Protein AF-A0A453LEK1-F1 (afdb_monomer_lite)

pLDDT: mean 91.6, std 6.71, range [50.59, 98.19]

Organism: Aegilops tauschii subsp. strangulata (NCBI:txid200361)

Structure (mmCIF, N/CA/C/O backbone):
data_AF-A0A453LEK1-F1
#
_entry.id   AF-A0A453LEK1-F1
#
loop_
_atom_site.group_PDB
_atom_site.id
_atom_site.type_symbol
_atom_site.label_atom_id
_atom_site.label_alt_id
_atom_site.label_comp_id
_atom_site.label_asym_id
_atom_site.label_entity_id
_atom_site.label_seq_id
_atom_site.pdbx_PDB_ins_code
_atom_site.Cartn_x
_atom_site.Cartn_y
_atom_site.Cartn_z
_atom_site.occupancy
_atom_site.B_iso_or_equiv
_atom_site.auth_seq_id
_atom_site.auth_comp_id
_atom_site.auth_asym_id
_atom_site.auth_atom_id
_atom_site.pdbx_PDB_model_num
ATOM 1 N N . ASN A 1 1 ? -2.189 3.539 -4.235 1.00 72.88 1 ASN A N 1
ATOM 2 C CA . ASN A 1 1 ? -3.480 3.670 -4.942 1.00 72.88 1 ASN A CA 1
ATOM 3 C C . ASN A 1 1 ? -4.062 2.289 -5.188 1.00 72.88 1 ASN A C 1
ATOM 5 O O . ASN A 1 1 ? -3.575 1.620 -6.084 1.00 72.88 1 ASN A O 1
ATOM 9 N N . PRO A 1 2 ? -5.036 1.810 -4.395 1.00 83.50 2 PRO A N 1
ATOM 10 C CA . PRO A 1 2 ? -5.630 0.505 -4.668 1.00 83.50 2 PRO A CA 1
ATOM 11 C C . PRO A 1 2 ? -6.376 0.539 -6.009 1.00 83.50 2 PRO A C 1
ATOM 13 O O . PRO A 1 2 ? -7.052 1.532 -6.310 1.00 83.50 2 PRO A O 1
ATOM 16 N N . TRP A 1 3 ? -6.235 -0.523 -6.804 1.00 86.06 3 TRP A N 1
ATOM 17 C CA . TRP A 1 3 ? -6.940 -0.669 -8.078 1.00 86.06 3 TRP A CA 1
ATOM 18 C C . TRP A 1 3 ? -8.462 -0.804 -7.847 1.00 86.06 3 TRP A C 1
ATOM 20 O O . TRP A 1 3 ? -8.886 -1.105 -6.721 1.00 86.06 3 TRP A O 1
ATOM 30 N N . PRO A 1 4 ? -9.307 -0.518 -8.858 1.00 89.00 4 PRO A N 1
ATOM 31 C CA . PRO A 1 4 ? -10.759 -0.411 -8.687 1.00 89.00 4 PRO A CA 1
ATOM 32 C C . PRO A 1 4 ? -11.409 -1.632 -8.028 1.00 89.00 4 PRO A C 1
ATOM 34 O O . PRO A 1 4 ? -12.223 -1.480 -7.117 1.00 89.00 4 PRO A O 1
ATOM 37 N N . GLU A 1 5 ? -11.003 -2.830 -8.432 1.00 90.69 5 GLU A N 1
ATOM 38 C CA . GLU A 1 5 ? -11.538 -4.101 -7.953 1.00 90.69 5 GLU A CA 1
ATOM 39 C C . GLU A 1 5 ? -11.223 -4.308 -6.464 1.00 90.69 5 GLU A C 1
ATOM 41 O O . GLU A 1 5 ? -12.108 -4.681 -5.695 1.00 90.69 5 GLU A O 1
ATOM 46 N N . LEU A 1 6 ? -10.005 -3.972 -6.015 1.00 89.56 6 LEU A N 1
ATOM 47 C CA . LEU A 1 6 ? -9.644 -4.028 -4.593 1.00 89.56 6 LEU A CA 1
ATOM 48 C C . LEU A 1 6 ? -10.441 -3.016 -3.763 1.00 89.56 6 LEU A C 1
ATOM 50 O O . LEU A 1 6 ? -10.896 -3.340 -2.665 1.00 89.56 6 LEU A O 1
ATOM 54 N N . LYS A 1 7 ? -10.648 -1.797 -4.280 1.00 90.50 7 LYS A N 1
ATOM 55 C CA . LYS A 1 7 ? -11.497 -0.795 -3.611 1.00 90.50 7 LYS A CA 1
ATOM 56 C C . LYS A 1 7 ? -12.933 -1.290 -3.473 1.00 90.50 7 LYS A C 1
ATOM 58 O O . LYS A 1 7 ? -13.534 -1.131 -2.414 1.00 90.50 7 LYS A O 1
ATOM 63 N N . GLN A 1 8 ? -13.486 -1.873 -4.533 1.00 92.75 8 GLN A N 1
ATOM 64 C CA . GLN A 1 8 ? -14.847 -2.398 -4.526 1.00 92.75 8 GLN A CA 1
ATOM 65 C C . GLN A 1 8 ? -14.993 -3.556 -3.535 1.00 92.75 8 GLN A C 1
ATOM 67 O O . GLN A 1 8 ? -15.935 -3.554 -2.743 1.00 92.75 8 GLN A O 1
ATOM 72 N N . PHE A 1 9 ? -14.041 -4.493 -3.532 1.00 92.25 9 PHE A N 1
ATOM 73 C CA . PHE A 1 9 ? -14.003 -5.590 -2.570 1.00 92.25 9 PHE A CA 1
ATOM 74 C C . PHE A 1 9 ? -13.952 -5.070 -1.130 1.00 92.25 9 PHE A C 1
ATOM 76 O O . PHE A 1 9 ? -14.812 -5.416 -0.323 1.00 92.25 9 PHE A O 1
ATOM 83 N N . ALA A 1 10 ? -13.026 -4.160 -0.816 1.00 93.56 10 ALA A N 1
ATOM 84 C CA . ALA A 1 10 ? -12.914 -3.608 0.532 1.00 93.56 10 ALA A CA 1
ATOM 85 C C . ALA A 1 10 ? -14.201 -2.892 0.981 1.00 93.56 10 ALA A C 1
ATOM 87 O O . ALA A 1 10 ? -14.608 -3.024 2.132 1.00 93.56 10 ALA A O 1
ATOM 88 N N . LYS A 1 11 ? -14.874 -2.163 0.079 1.00 91.88 11 LYS A N 1
ATOM 89 C CA . LYS A 1 11 ? -16.148 -1.476 0.366 1.00 91.88 11 LYS A CA 1
ATOM 90 C C . LYS A 1 11 ? -17.319 -2.418 0.628 1.00 91.88 11 LYS A C 1
ATOM 92 O O . LYS A 1 11 ? -18.285 -1.988 1.251 1.00 91.88 11 LYS A O 1
ATOM 97 N N . SER A 1 12 ? -17.249 -3.659 0.149 1.00 92.44 12 SER A N 1
ATOM 98 C CA . SER A 1 12 ? -18.286 -4.664 0.402 1.00 92.44 12 SER A CA 1
ATOM 99 C C . SER A 1 12 ? -18.265 -5.209 1.834 1.00 92.44 12 SER A C 1
ATOM 101 O O . SER A 1 12 ? -19.243 -5.813 2.261 1.00 92.44 12 SER A O 1
ATOM 103 N N . ILE A 1 13 ? -17.182 -4.962 2.580 1.00 91.00 13 ILE A N 1
ATOM 104 C CA . ILE A 1 13 ? -16.989 -5.443 3.947 1.00 91.00 13 ILE A CA 1
ATOM 105 C C . ILE A 1 13 ? -17.184 -4.284 4.931 1.00 91.00 13 ILE A C 1
ATOM 107 O O . ILE A 1 13 ? -16.564 -3.217 4.811 1.00 91.00 13 ILE A O 1
ATOM 111 N N . ASP A 1 14 ? -18.042 -4.501 5.928 1.00 90.12 14 ASP A N 1
ATOM 112 C CA . ASP A 1 14 ? -18.248 -3.556 7.020 1.00 90.12 14 ASP A CA 1
ATOM 113 C C . ASP A 1 14 ? -17.263 -3.823 8.165 1.00 90.12 14 ASP A C 1
ATOM 115 O O . ASP A 1 14 ? -17.437 -4.734 8.966 1.00 90.12 14 ASP A O 1
ATOM 119 N N . ILE A 1 15 ? -16.226 -2.991 8.261 1.00 91.50 15 ILE A N 1
ATOM 120 C CA . ILE A 1 15 ? -15.243 -3.060 9.354 1.00 91.50 15 ILE A CA 1
ATOM 121 C C . ILE A 1 15 ? -15.793 -2.551 10.698 1.00 91.50 15 ILE A C 1
ATOM 123 O O . ILE A 1 15 ? -15.082 -2.590 11.695 1.00 91.50 15 ILE A O 1
ATOM 127 N N . CYS A 1 16 ? -17.026 -2.035 10.731 1.00 88.06 16 CYS A N 1
ATOM 128 C CA . CYS A 1 16 ? -17.723 -1.630 11.952 1.00 88.06 16 CYS A CA 1
ATOM 129 C C . CYS A 1 16 ? -18.710 -2.700 12.451 1.00 88.06 16 CYS A C 1
ATOM 131 O O . CYS A 1 16 ? -19.452 -2.429 13.406 1.00 88.06 16 CYS A O 1
ATOM 133 N N . ASP A 1 17 ? -18.744 -3.880 11.818 1.00 86.50 17 ASP A N 1
ATOM 134 C CA . ASP A 1 17 ? -19.546 -5.003 12.292 1.00 86.50 17 ASP A CA 1
ATOM 135 C C . ASP A 1 17 ? -19.136 -5.367 13.727 1.00 86.50 17 ASP A C 1
ATOM 137 O O . ASP A 1 17 ? -17.959 -5.382 14.091 1.00 86.50 17 ASP A O 1
ATOM 141 N N . LYS A 1 18 ? -20.140 -5.613 14.567 1.00 85.12 18 LYS A N 1
ATOM 142 C CA . LYS A 1 18 ? -19.960 -5.949 15.980 1.00 85.12 18 LYS A CA 1
ATOM 143 C C . LYS A 1 18 ? -19.968 -7.449 16.232 1.00 85.12 18 LYS A C 1
ATOM 145 O O . LYS A 1 18 ? -19.766 -7.836 17.382 1.00 85.12 18 LYS A O 1
ATOM 150 N N . ASP A 1 19 ? -20.217 -8.275 15.215 1.00 90.19 19 ASP A N 1
ATOM 151 C CA . ASP A 1 19 ? -19.994 -9.714 15.307 1.00 90.19 19 ASP A CA 1
ATOM 152 C C . ASP A 1 19 ? -18.486 -9.982 15.491 1.00 90.19 19 ASP A C 1
ATOM 154 O O . ASP A 1 19 ? -17.699 -9.740 14.569 1.00 90.19 19 ASP A O 1
ATOM 158 N N . PRO A 1 20 ? -18.050 -10.489 16.663 1.00 86.81 20 PRO A N 1
ATOM 159 C CA . PRO A 1 20 ? -16.631 -10.688 16.946 1.00 86.81 20 PRO A CA 1
ATOM 160 C C . PRO A 1 20 ? -15.949 -11.671 15.991 1.00 86.81 20 PRO A C 1
ATOM 162 O O . PRO A 1 20 ? -14.741 -11.571 15.786 1.00 86.81 20 PRO A O 1
ATOM 165 N N . VAL A 1 21 ? -16.693 -12.624 15.419 1.00 87.25 21 VAL A N 1
ATOM 166 C CA . VAL A 1 21 ? -16.140 -13.609 14.483 1.00 87.25 21 VAL A CA 1
ATOM 167 C C . VAL A 1 21 ? -15.832 -12.924 13.157 1.00 87.25 21 VAL A C 1
ATOM 169 O O . VAL A 1 21 ? -14.694 -12.957 12.694 1.00 87.25 21 VAL A O 1
ATOM 172 N N . VAL A 1 22 ? -16.814 -12.236 12.573 1.00 88.19 22 VAL A N 1
ATOM 173 C CA . VAL A 1 22 ? -16.639 -11.518 11.298 1.00 88.19 22 VAL A CA 1
ATOM 174 C C . VAL A 1 22 ? -15.549 -10.449 11.425 1.00 88.19 22 VAL A C 1
ATOM 176 O O . VAL A 1 22 ? -14.648 -10.355 10.585 1.00 88.19 22 VAL A O 1
ATOM 179 N N . HIS A 1 23 ? -15.577 -9.691 12.521 1.00 92.38 23 HIS A N 1
ATOM 180 C CA . HIS A 1 23 ? -14.636 -8.606 12.771 1.00 92.38 23 HIS A CA 1
ATOM 181 C C . HIS A 1 23 ? -13.184 -9.1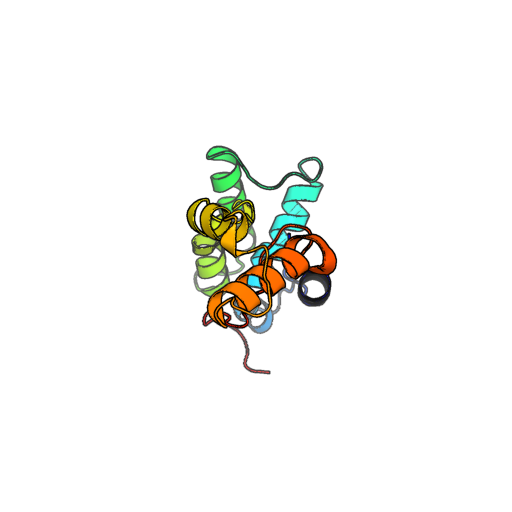00 12.901 1.00 92.38 23 HIS A C 1
ATOM 183 O O . HIS A 1 23 ? -12.284 -8.568 12.245 1.00 92.38 23 HIS A O 1
ATOM 189 N N . LYS A 1 24 ? -12.942 -10.167 13.677 1.00 92.19 24 LYS A N 1
ATOM 190 C CA . LYS A 1 24 ? -11.600 -10.737 13.905 1.00 92.19 24 LYS A CA 1
ATOM 191 C C . LYS A 1 24 ? -11.020 -11.464 12.686 1.00 92.19 24 LYS A C 1
ATOM 193 O O . LYS A 1 24 ? -9.807 -11.641 12.596 1.00 92.19 24 LYS A O 1
ATOM 198 N N . HIS A 1 25 ? -11.864 -11.868 11.742 1.00 90.00 25 HIS A N 1
ATOM 199 C CA . HIS A 1 25 ? -11.441 -12.564 10.530 1.00 90.00 25 HIS A CA 1
ATOM 200 C C . HIS A 1 25 ? -11.516 -11.705 9.256 1.00 90.00 25 HIS A C 1
ATOM 202 O O . HIS A 1 25 ? -11.396 -12.215 8.139 1.00 90.00 25 HIS A O 1
ATOM 208 N N . THR A 1 26 ? -11.671 -10.390 9.394 1.00 92.88 26 THR A N 1
ATOM 209 C CA . THR A 1 26 ? -11.535 -9.473 8.260 1.00 92.88 26 THR A CA 1
ATOM 210 C C . THR A 1 26 ? -10.052 -9.326 7.884 1.00 92.88 26 THR A C 1
ATOM 212 O O . THR A 1 26 ? -9.271 -8.946 8.760 1.00 92.88 26 THR A O 1
ATOM 215 N N . PRO A 1 27 ? -9.638 -9.563 6.619 1.00 93.88 27 PRO A N 1
ATOM 216 C CA . PRO A 1 27 ? -8.239 -9.430 6.212 1.00 93.88 27 PRO A CA 1
ATOM 217 C C . PRO A 1 27 ? -7.676 -8.036 6.511 1.00 93.88 27 PRO A C 1
ATOM 219 O O . PRO A 1 27 ? -8.327 -7.024 6.230 1.00 93.88 27 PRO A O 1
ATOM 222 N N . TYR A 1 28 ? -6.428 -7.950 6.981 1.00 94.81 28 TYR A N 1
ATOM 223 C CA . TYR A 1 28 ? -5.834 -6.661 7.358 1.00 94.81 28 TYR A CA 1
ATOM 224 C C . TYR A 1 28 ? -5.782 -5.655 6.195 1.00 94.81 28 TYR A C 1
ATOM 226 O O . TYR A 1 28 ? -5.867 -4.446 6.414 1.00 94.81 28 TYR A O 1
ATOM 234 N N . ILE A 1 29 ? -5.663 -6.125 4.945 1.00 93.62 29 ILE A N 1
ATOM 235 C CA . ILE A 1 29 ? -5.662 -5.254 3.760 1.00 93.62 29 ILE A CA 1
ATOM 236 C C . ILE A 1 29 ? -6.991 -4.500 3.641 1.00 93.62 29 ILE A C 1
ATOM 238 O O . ILE A 1 29 ? -6.988 -3.309 3.330 1.00 93.62 29 ILE A O 1
ATOM 242 N N . VAL A 1 30 ? -8.116 -5.155 3.940 1.00 94.88 30 VAL A N 1
ATOM 243 C CA . VAL A 1 30 ? -9.443 -4.523 3.935 1.00 94.88 30 VAL A CA 1
ATOM 244 C C . VAL A 1 30 ? -9.502 -3.432 5.000 1.00 94.88 30 VAL A C 1
ATOM 246 O O . VAL A 1 30 ? -9.886 -2.303 4.694 1.00 94.88 30 VAL A O 1
ATOM 249 N N . ILE A 1 31 ? -9.032 -3.730 6.217 1.00 96.19 31 ILE A N 1
ATOM 250 C CA . ILE A 1 31 ? -8.944 -2.764 7.324 1.00 96.19 31 ILE A CA 1
ATOM 251 C C . ILE A 1 31 ? -8.128 -1.539 6.898 1.00 96.19 31 ILE A C 1
ATOM 253 O O . ILE A 1 31 ? -8.580 -0.404 7.051 1.00 96.19 31 ILE A O 1
ATOM 257 N N . LEU A 1 32 ? -6.948 -1.755 6.308 1.00 96.06 32 LEU A N 1
ATOM 258 C CA . LEU A 1 32 ? -6.079 -0.673 5.850 1.00 96.06 32 LEU A CA 1
ATOM 259 C C . LEU A 1 32 ? -6.734 0.186 4.770 1.00 96.06 32 LEU A C 1
ATOM 261 O O . LEU A 1 32 ? -6.678 1.408 4.880 1.00 96.06 32 LEU A O 1
ATOM 265 N N . VAL A 1 33 ? -7.365 -0.415 3.756 1.00 95.38 33 VAL A N 1
ATOM 266 C CA . VAL A 1 33 ? -8.044 0.337 2.687 1.00 95.38 33 VAL A CA 1
ATOM 267 C C . VAL A 1 33 ? -9.176 1.186 3.265 1.00 95.38 33 VAL A C 1
ATOM 269 O O . VAL A 1 33 ? -9.243 2.382 2.989 1.00 95.38 33 VAL A O 1
ATOM 272 N N . ARG A 1 34 ? -10.029 0.603 4.113 1.00 96.25 34 ARG A N 1
ATOM 273 C CA . ARG A 1 34 ? -11.198 1.293 4.680 1.00 96.25 34 ARG A CA 1
ATOM 274 C C . ARG A 1 34 ? -10.808 2.413 5.641 1.00 96.25 34 ARG A C 1
ATOM 276 O O . ARG A 1 34 ? -11.387 3.497 5.591 1.00 96.25 34 ARG A O 1
ATOM 283 N N . LEU A 1 35 ? -9.803 2.189 6.486 1.00 96.75 35 LEU A N 1
ATOM 284 C CA . LEU A 1 35 ? -9.319 3.223 7.400 1.00 96.75 35 LEU A CA 1
ATOM 285 C C . LEU A 1 35 ? -8.490 4.295 6.690 1.00 96.75 35 LEU A C 1
ATOM 287 O O . LEU A 1 35 ? -8.533 5.447 7.112 1.00 96.75 35 LEU A O 1
ATOM 291 N N . ALA A 1 36 ? -7.783 3.961 5.606 1.00 95.75 36 ALA A N 1
ATOM 292 C CA . ALA A 1 36 ? -7.108 4.948 4.767 1.00 95.75 36 ALA A CA 1
ATOM 293 C C . ALA A 1 36 ? -8.106 5.868 4.048 1.00 95.75 36 ALA A C 1
ATOM 295 O O . ALA A 1 36 ? -7.874 7.072 4.002 1.00 95.75 36 ALA A O 1
ATOM 296 N N . GLU A 1 37 ? -9.228 5.332 3.547 1.00 94.31 37 GLU A N 1
ATOM 297 C CA . GLU A 1 37 ? -10.332 6.144 3.005 1.00 94.31 37 GLU A CA 1
ATOM 298 C C . GLU A 1 37 ? -10.878 7.097 4.077 1.00 94.31 37 GLU A C 1
ATOM 300 O O . GLU A 1 37 ? -10.897 8.307 3.874 1.00 94.31 37 GLU A O 1
ATOM 305 N N . LYS A 1 38 ? -11.209 6.572 5.265 1.00 95.06 38 LYS A N 1
ATOM 306 C CA . LYS A 1 38 ? -11.692 7.382 6.396 1.00 95.06 38 LYS A CA 1
ATOM 307 C C . LYS A 1 38 ? -10.693 8.460 6.827 1.00 95.06 38 LYS A C 1
ATOM 309 O O . LYS A 1 38 ? -11.093 9.558 7.205 1.00 95.06 38 LYS A O 1
ATOM 314 N N . TRP A 1 39 ? -9.399 8.144 6.806 1.00 96.69 39 TRP A N 1
ATOM 315 C CA . TRP A 1 39 ? -8.344 9.115 7.073 1.00 96.69 39 TRP A CA 1
ATOM 316 C C . TRP A 1 39 ? -8.336 10.214 6.011 1.00 96.69 39 TRP A C 1
ATOM 318 O O . TRP A 1 39 ? -8.358 11.390 6.365 1.00 96.69 39 TRP A O 1
ATOM 328 N N . ALA A 1 40 ? -8.333 9.840 4.731 1.00 94.88 40 ALA A N 1
ATOM 329 C CA . ALA A 1 40 ? -8.294 10.773 3.612 1.00 94.88 40 ALA A CA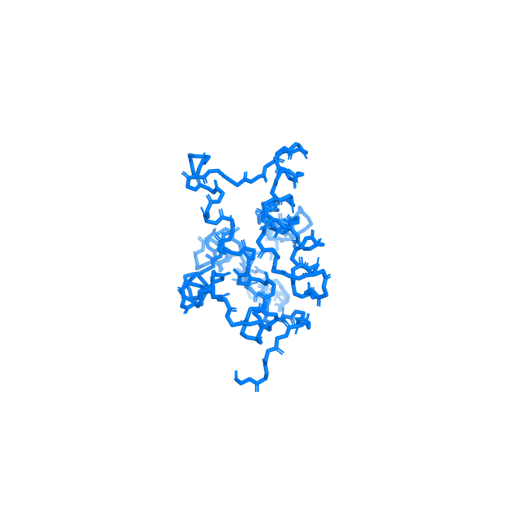 1
ATOM 330 C C . ALA A 1 40 ? -9.506 11.717 3.610 1.00 94.88 40 ALA A C 1
ATOM 332 O O . ALA A 1 40 ? -9.333 12.919 3.418 1.00 94.88 40 ALA A O 1
ATOM 333 N N . ASP A 1 41 ? -10.705 11.214 3.917 1.00 95.50 41 ASP A N 1
ATOM 334 C CA . ASP A 1 41 ? -11.925 12.025 4.043 1.00 95.50 41 ASP A CA 1
ATOM 335 C C . ASP A 1 41 ? -11.796 13.127 5.113 1.00 95.50 41 ASP A C 1
ATOM 337 O O . ASP A 1 41 ? -12.384 14.199 4.980 1.00 95.50 41 ASP A O 1
ATOM 341 N N . ALA A 1 42 ? -11.007 12.884 6.165 1.00 96.25 42 ALA A N 1
ATOM 342 C CA . ALA A 1 42 ? -10.743 13.845 7.236 1.00 96.25 42 ALA A CA 1
ATOM 343 C C . ALA A 1 42 ? -9.527 14.761 6.979 1.00 96.25 42 ALA A C 1
ATOM 345 O O . ALA A 1 42 ? -9.307 15.691 7.752 1.00 96.25 42 ALA A O 1
ATOM 346 N N . HIS A 1 43 ? -8.740 14.502 5.928 1.00 96.25 43 HIS A N 1
ATOM 347 C CA . HIS A 1 43 ? -7.467 15.180 5.639 1.00 96.25 43 HIS A CA 1
ATOM 348 C C . HIS A 1 43 ? -7.363 15.610 4.166 1.00 96.25 43 HIS A C 1
ATOM 350 O O . HIS A 1 43 ? -6.326 15.428 3.532 1.00 96.25 43 HIS A O 1
ATOM 356 N N . ASP A 1 44 ? -8.443 16.150 3.593 1.00 94.62 44 ASP A N 1
ATOM 357 C CA . ASP A 1 44 ? -8.463 16.707 2.228 1.00 94.62 44 ASP A CA 1
ATOM 358 C C . ASP A 1 44 ? -7.966 15.728 1.142 1.00 94.62 44 ASP A C 1
ATOM 360 O O . ASP A 1 44 ? -7.251 16.086 0.200 1.00 94.62 44 ASP A O 1
ATOM 364 N N . GLY A 1 45 ? -8.314 14.449 1.291 1.00 93.12 45 GLY A N 1
ATOM 365 C CA . GLY A 1 45 ? -7.913 13.377 0.383 1.00 93.12 45 GLY A CA 1
ATOM 366 C C . GLY A 1 45 ? -6.467 12.899 0.557 1.00 93.12 45 GLY A C 1
ATOM 367 O O . GLY A 1 45 ? -6.023 12.041 -0.207 1.00 93.12 45 GLY A O 1
ATOM 368 N N . GLN A 1 46 ? -5.720 13.429 1.530 1.00 93.56 46 GLN A N 1
ATOM 369 C CA . GLN A 1 46 ? -4.321 13.074 1.763 1.00 93.56 46 GLN A CA 1
ATOM 370 C C . GLN A 1 46 ? -4.186 11.846 2.662 1.00 93.56 46 GLN A C 1
ATOM 372 O O . GLN A 1 46 ? -4.891 11.685 3.657 1.00 93.56 46 GLN A O 1
ATOM 377 N N . LEU A 1 47 ? -3.225 10.986 2.327 1.00 95.06 47 LEU A N 1
ATOM 378 C CA . LEU A 1 47 ? -2.841 9.845 3.156 1.00 95.06 47 LEU A CA 1
ATOM 379 C C . LEU A 1 47 ? -1.816 10.264 4.222 1.00 95.06 47 LEU A C 1
ATOM 381 O O . LEU A 1 47 ? -1.111 11.258 4.032 1.00 95.06 47 LEU A O 1
ATOM 385 N N . PRO A 1 48 ? -1.674 9.498 5.322 1.00 95.88 48 PRO A N 1
ATOM 386 C CA . PRO A 1 48 ? -0.674 9.784 6.342 1.00 95.88 48 PRO A CA 1
ATOM 387 C C . PRO A 1 48 ? 0.724 9.803 5.722 1.00 95.88 48 PRO A C 1
ATOM 389 O O . PRO A 1 48 ? 1.176 8.808 5.152 1.00 95.88 48 PRO A O 1
ATOM 392 N N . SER A 1 49 ? 1.437 10.910 5.863 1.00 93.69 49 SER A N 1
ATOM 393 C CA . SER A 1 49 ? 2.720 11.155 5.203 1.00 93.69 49 SER A CA 1
ATOM 394 C C . SER A 1 49 ? 3.830 11.419 6.222 1.00 93.69 49 SER A C 1
ATOM 396 O O . SER A 1 49 ? 4.918 10.825 6.150 1.00 93.69 49 SER A O 1
ATOM 398 N N . THR A 1 50 ? 3.540 12.234 7.237 1.00 95.19 50 THR A N 1
ATOM 399 C CA . THR A 1 50 ? 4.504 12.614 8.270 1.00 95.19 50 THR A CA 1
ATOM 400 C C . THR A 1 50 ? 4.650 11.523 9.330 1.00 95.19 50 THR A C 1
ATOM 402 O O . THR A 1 50 ? 3.807 10.640 9.485 1.00 95.19 50 THR A O 1
ATOM 405 N N . ARG A 1 51 ? 5.735 11.566 10.116 1.00 95.62 51 ARG A N 1
ATOM 406 C CA . ARG A 1 51 ? 5.918 10.628 11.240 1.00 95.62 51 ARG A CA 1
ATOM 407 C C . ARG A 1 51 ? 4.775 10.723 12.256 1.00 95.62 51 ARG A C 1
ATOM 409 O O . ARG A 1 51 ? 4.419 9.711 12.854 1.00 95.62 51 ARG A O 1
ATOM 416 N N . GLN A 1 52 ? 4.248 11.929 12.457 1.00 97.31 52 GLN A N 1
ATOM 417 C CA . GLN A 1 52 ? 3.151 12.176 13.382 1.00 97.31 52 GLN A CA 1
ATOM 418 C C . GLN A 1 52 ? 1.846 11.586 12.840 1.00 97.31 52 GLN A C 1
ATOM 420 O O . GLN A 1 52 ? 1.240 10.763 13.517 1.00 97.31 52 GLN A O 1
ATOM 425 N N . GLU A 1 53 ? 1.501 11.875 11.586 1.00 97.50 53 GLU A N 1
ATOM 426 C CA . GLU A 1 53 ? 0.312 11.314 10.927 1.00 97.50 53 GLU A CA 1
ATOM 427 C C . GLU A 1 53 ? 0.366 9.782 10.869 1.00 97.50 53 GLU A C 1
ATOM 429 O O . GLU A 1 53 ? -0.606 9.100 11.167 1.00 97.50 53 GLU A O 1
ATOM 434 N N . LYS A 1 54 ? 1.535 9.201 10.569 1.00 97.00 54 LYS A N 1
ATOM 435 C CA . LYS A 1 54 ? 1.732 7.740 10.585 1.00 97.00 54 LYS A CA 1
ATOM 436 C C . LYS A 1 54 ? 1.470 7.130 11.961 1.00 97.00 54 LYS A C 1
ATOM 438 O O . LYS A 1 54 ? 1.012 5.992 12.049 1.00 97.00 54 LYS A O 1
ATOM 443 N N . ARG A 1 55 ? 1.792 7.852 13.038 1.00 97.50 55 ARG A N 1
ATOM 444 C CA . ARG A 1 55 ? 1.498 7.417 14.407 1.00 97.50 55 ARG A CA 1
ATOM 445 C C . ARG A 1 55 ? 0.003 7.523 14.695 1.00 97.50 55 ARG A C 1
ATOM 447 O O . ARG A 1 55 ? -0.568 6.556 15.182 1.00 97.50 55 ARG A O 1
ATOM 454 N N . GLU A 1 56 ? -0.611 8.647 14.357 1.00 97.94 56 GLU A N 1
ATOM 455 C CA . GLU A 1 56 ? -2.050 8.876 14.529 1.00 97.94 56 GLU A CA 1
ATOM 456 C C . GLU A 1 56 ? -2.882 7.865 13.740 1.00 97.94 56 GLU A C 1
ATOM 458 O O . GLU A 1 56 ? -3.866 7.343 14.252 1.00 97.94 56 GLU A O 1
ATOM 463 N N . PHE A 1 57 ? -2.443 7.493 12.539 1.00 98.19 57 PHE A N 1
ATOM 464 C CA . PHE A 1 57 ? -3.076 6.443 11.753 1.00 98.19 57 PHE A CA 1
ATOM 465 C C . PHE A 1 57 ? -2.972 5.068 12.428 1.00 98.19 57 PHE A C 1
ATOM 467 O O . PHE A 1 57 ? -3.943 4.317 12.458 1.00 98.19 57 PHE A O 1
ATOM 474 N N . LYS A 1 58 ? -1.829 4.733 13.045 1.00 98.12 58 LYS A N 1
ATOM 475 C CA . LYS A 1 58 ? -1.721 3.511 13.865 1.00 98.12 58 LYS A CA 1
ATOM 476 C C . LYS A 1 58 ? -2.660 3.548 15.067 1.00 98.12 58 LYS A C 1
ATOM 478 O O . LYS A 1 58 ? -3.242 2.522 15.409 1.00 98.12 58 LYS A O 1
ATOM 483 N N . ASP A 1 59 ? -2.809 4.706 15.699 1.00 97.81 59 ASP A N 1
ATOM 484 C CA . ASP A 1 59 ? -3.730 4.885 16.820 1.00 97.81 59 ASP A CA 1
ATOM 485 C C . ASP A 1 59 ? -5.195 4.776 16.357 1.00 97.81 59 ASP A C 1
ATOM 487 O O . ASP A 1 59 ? -5.998 4.141 17.038 1.00 97.81 59 ASP A O 1
ATOM 491 N N . LEU A 1 60 ? -5.519 5.266 15.154 1.00 97.56 60 LEU A N 1
ATOM 492 C CA . LEU A 1 60 ? -6.819 5.078 14.507 1.00 97.56 60 LEU A CA 1
ATOM 493 C C . LEU A 1 60 ? -7.132 3.593 14.288 1.00 97.56 60 LEU A C 1
ATOM 495 O O . LEU A 1 60 ? -8.238 3.167 14.611 1.00 97.56 60 LEU A O 1
ATOM 499 N N . ILE A 1 61 ? -6.177 2.805 13.780 1.00 97.50 61 ILE A N 1
ATOM 500 C CA . ILE A 1 61 ? -6.353 1.353 13.600 1.00 97.50 61 ILE A CA 1
ATOM 501 C C . ILE A 1 61 ? -6.643 0.682 14.946 1.00 97.50 61 ILE A C 1
ATOM 503 O O . ILE A 1 61 ? -7.626 -0.043 15.071 1.00 97.50 61 ILE A O 1
ATOM 507 N N . ARG A 1 62 ? -5.840 0.969 15.979 1.00 96.44 62 ARG A N 1
ATOM 508 C CA . ARG A 1 62 ? -6.031 0.389 17.321 1.00 96.44 62 ARG A CA 1
ATOM 509 C C . ARG A 1 62 ? -7.369 0.767 17.944 1.00 96.44 62 ARG A C 1
ATOM 511 O O . ARG A 1 62 ? -7.961 -0.046 18.639 1.00 96.44 62 ARG A O 1
ATOM 518 N N . ALA A 1 63 ? -7.850 1.983 17.697 1.00 95.88 63 ALA A N 1
ATOM 519 C CA . ALA A 1 63 ? -9.135 2.443 18.211 1.00 95.88 63 ALA A CA 1
ATOM 520 C C . ALA A 1 63 ? -10.343 1.709 17.596 1.00 95.88 63 ALA A C 1
ATOM 522 O O . ALA A 1 63 ? -11.432 1.799 18.155 1.00 95.88 63 ALA A O 1
ATOM 523 N N . HIS A 1 64 ? -10.164 1.007 16.469 1.00 94.69 64 HIS A N 1
ATOM 524 C CA . HIS A 1 64 ? -11.203 0.168 15.856 1.00 94.69 64 HIS A CA 1
ATOM 525 C C . HIS A 1 64 ? -11.156 -1.290 16.332 1.00 94.69 64 HIS A C 1
ATOM 527 O O . HIS A 1 64 ? -12.049 -2.055 15.990 1.00 9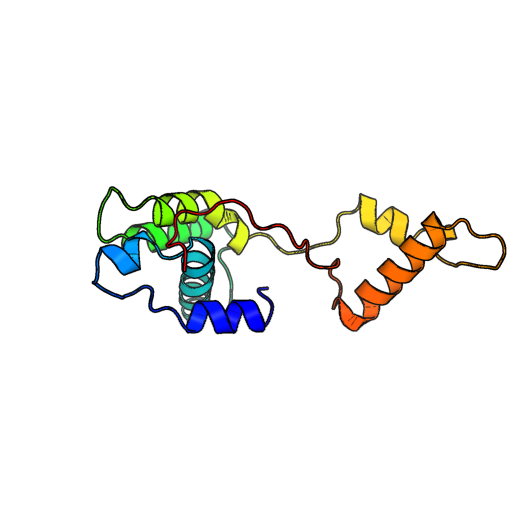4.69 64 HIS A O 1
ATOM 533 N N . MET A 1 65 ? -10.169 -1.677 17.146 1.00 93.81 65 MET A N 1
ATOM 534 C CA . MET A 1 65 ? -10.160 -3.002 17.763 1.00 93.81 65 MET A CA 1
ATOM 535 C C . MET A 1 65 ? -11.311 -3.124 18.765 1.00 93.81 65 MET A C 1
ATOM 537 O O . MET A 1 65 ? -11.507 -2.243 19.608 1.00 93.81 65 MET A O 1
ATOM 541 N N . LEU A 1 66 ? -12.039 -4.236 18.710 1.00 91.75 66 LEU A N 1
ATOM 542 C CA . LEU A 1 66 ? -13.054 -4.579 19.706 1.00 91.75 66 LEU A CA 1
ATOM 543 C C . LEU A 1 66 ? -12.429 -5.319 20.891 1.00 91.75 66 LEU A C 1
ATOM 545 O O . LEU A 1 66 ? -12.877 -5.152 22.025 1.00 91.75 66 LEU A O 1
ATOM 549 N N . ASN A 1 67 ? -11.376 -6.105 20.638 1.00 88.94 67 ASN A N 1
ATOM 550 C CA . ASN A 1 67 ? -10.685 -6.911 21.643 1.00 88.94 67 ASN A CA 1
ATOM 551 C C . ASN A 1 67 ? -9.161 -6.874 21.457 1.00 88.94 67 ASN A C 1
ATOM 553 O O . ASN A 1 67 ? -8.646 -6.581 20.384 1.00 88.94 67 ASN A O 1
ATOM 557 N N . VAL A 1 68 ? -8.411 -7.196 22.515 1.00 86.75 68 VAL A N 1
ATOM 558 C CA . VAL A 1 68 ? -6.931 -7.170 22.503 1.00 86.75 68 VAL A CA 1
ATOM 559 C C . VAL A 1 68 ? -6.332 -8.297 21.645 1.00 86.75 68 VAL A C 1
ATOM 561 O O . VAL A 1 68 ? -5.190 -8.210 21.188 1.00 86.75 68 VAL A O 1
ATOM 564 N N . ASP A 1 69 ? -7.085 -9.369 21.420 1.00 88.94 69 ASP A N 1
ATOM 565 C CA . ASP A 1 69 ? -6.658 -10.584 20.731 1.00 88.94 69 ASP A CA 1
ATOM 566 C C . ASP A 1 69 ? -7.042 -10.615 19.240 1.00 88.94 69 ASP A C 1
ATOM 568 O O . ASP A 1 69 ? -7.195 -11.692 18.672 1.00 88.94 69 ASP A O 1
ATOM 572 N N . GLU A 1 70 ? -7.178 -9.454 18.595 1.00 92.88 70 GLU A N 1
ATOM 573 C CA . GLU A 1 70 ? -7.488 -9.334 17.162 1.00 92.88 70 GLU A CA 1
ATOM 574 C C . GLU A 1 70 ? -6.211 -9.234 16.316 1.00 92.88 70 GLU A C 1
ATOM 576 O O . GLU A 1 70 ? -5.654 -8.154 16.101 1.00 92.88 70 GLU A O 1
ATOM 581 N N . ASP A 1 71 ? -5.709 -10.389 15.871 1.00 94.44 71 ASP A N 1
ATOM 582 C CA . ASP A 1 71 ? -4.441 -10.484 15.138 1.00 94.44 71 ASP A CA 1
ATOM 583 C C . ASP A 1 71 ? -4.488 -9.777 13.777 1.00 94.44 71 ASP A C 1
ATOM 585 O O . ASP A 1 71 ? -3.523 -9.112 13.415 1.00 94.44 71 ASP A O 1
ATOM 589 N N . ASN A 1 72 ? -5.632 -9.769 13.091 1.00 95.06 72 ASN A N 1
ATOM 590 C CA . ASN A 1 72 ? -5.833 -8.998 11.861 1.00 95.06 72 ASN A CA 1
ATOM 591 C C . ASN A 1 72 ? -5.607 -7.480 12.044 1.00 95.06 72 ASN A C 1
ATOM 593 O O . ASN A 1 72 ? -5.038 -6.816 11.175 1.00 95.06 72 ASN A O 1
ATOM 597 N N . TYR A 1 73 ? -5.990 -6.910 13.191 1.00 96.38 73 TYR A N 1
ATOM 598 C CA . TYR A 1 73 ? -5.713 -5.506 13.510 1.00 96.38 73 TYR A CA 1
ATOM 599 C C . TYR A 1 73 ? -4.256 -5.274 13.924 1.00 96.38 73 TYR A C 1
ATOM 601 O O . TYR A 1 73 ? -3.693 -4.220 13.614 1.00 96.38 73 TYR A O 1
ATOM 609 N N . LYS A 1 74 ? -3.607 -6.247 14.576 1.00 95.94 74 LYS A N 1
ATOM 610 C CA . LYS A 1 74 ? -2.158 -6.184 14.841 1.00 95.94 74 LYS A CA 1
ATOM 611 C C . LYS A 1 74 ? -1.368 -6.205 13.531 1.00 95.94 74 LYS A C 1
ATOM 613 O O . LYS A 1 74 ? -0.531 -5.327 13.324 1.00 95.94 74 LYS A O 1
ATOM 618 N N . GLU A 1 75 ? -1.715 -7.112 12.619 1.00 96.38 75 GLU A N 1
ATOM 619 C CA . GLU A 1 75 ? -1.185 -7.177 11.253 1.00 96.38 75 GLU A CA 1
ATOM 620 C C . GLU A 1 75 ? -1.401 -5.849 10.512 1.00 96.38 75 GLU A C 1
ATOM 622 O O . GLU A 1 75 ? -0.479 -5.341 9.868 1.00 96.38 75 GLU A O 1
ATOM 627 N N . ALA A 1 76 ? -2.582 -5.229 10.648 1.00 96.69 76 ALA A N 1
ATOM 628 C CA . ALA A 1 76 ? -2.866 -3.919 10.063 1.00 96.69 76 ALA A CA 1
ATOM 629 C C . ALA A 1 76 ? -1.949 -2.824 10.635 1.00 96.69 76 ALA A C 1
ATOM 631 O O . ALA A 1 76 ? -1.397 -2.025 9.880 1.00 96.69 76 ALA A O 1
ATOM 632 N N . VAL A 1 77 ? -1.725 -2.786 11.952 1.00 96.94 77 VAL A N 1
ATOM 633 C CA . VAL A 1 77 ? -0.805 -1.822 12.585 1.00 96.94 77 VAL A CA 1
ATOM 634 C C . VAL A 1 77 ? 0.639 -2.020 12.115 1.00 96.94 77 VAL A C 1
ATOM 636 O O . VAL A 1 77 ? 1.353 -1.037 11.881 1.00 96.94 77 VAL A O 1
ATOM 639 N N . GLU A 1 78 ? 1.086 -3.268 11.983 1.00 95.94 78 GLU A N 1
ATOM 640 C CA . GLU A 1 78 ? 2.429 -3.609 11.500 1.00 95.94 78 GLU A CA 1
ATOM 641 C C . GLU A 1 78 ? 2.600 -3.254 10.020 1.00 95.94 78 GLU A C 1
ATOM 643 O O . GLU A 1 78 ? 3.610 -2.663 9.636 1.00 95.94 78 GLU A O 1
ATOM 648 N N . SER A 1 79 ? 1.567 -3.505 9.215 1.00 95.62 79 SER A N 1
ATOM 649 C CA . SER A 1 79 ? 1.526 -3.225 7.778 1.00 95.62 79 SER A CA 1
ATOM 650 C C . SER A 1 79 ? 1.066 -1.807 7.426 1.00 95.62 79 SER A C 1
ATOM 652 O O . SER A 1 79 ? 0.993 -1.464 6.245 1.00 95.62 79 SER A O 1
ATOM 654 N N . SER A 1 80 ? 0.794 -0.944 8.411 1.00 95.94 80 SER A N 1
ATOM 655 C CA . SER A 1 80 ? 0.210 0.387 8.179 1.00 95.94 80 SER A CA 1
ATOM 656 C C . SER A 1 80 ? 1.099 1.291 7.323 1.00 95.94 80 SER A C 1
ATOM 658 O O . SER A 1 80 ? 0.611 2.222 6.687 1.00 95.94 80 SER A O 1
ATOM 660 N N . TYR A 1 81 ? 2.409 1.017 7.285 1.00 92.44 81 TYR A N 1
ATOM 661 C CA . TYR A 1 81 ? 3.357 1.748 6.449 1.00 92.44 81 TYR A CA 1
ATOM 662 C C . TYR A 1 81 ? 2.984 1.678 4.964 1.00 92.44 81 TYR A C 1
ATOM 664 O O . TYR A 1 81 ? 3.234 2.648 4.255 1.00 92.44 81 TYR A O 1
ATOM 672 N N . LYS A 1 82 ? 2.337 0.591 4.511 1.00 90.81 82 LYS A N 1
ATOM 673 C CA . LYS A 1 82 ? 1.902 0.393 3.118 1.00 90.81 82 LYS A CA 1
ATOM 674 C C . LYS A 1 82 ? 0.948 1.486 2.633 1.00 90.81 82 LYS A C 1
ATOM 676 O O . LYS A 1 82 ? 0.940 1.794 1.450 1.00 90.81 82 LYS A O 1
ATOM 681 N N . VAL A 1 83 ? 0.183 2.101 3.539 1.00 92.38 83 VAL A N 1
ATOM 682 C CA . VAL A 1 83 ? -0.726 3.215 3.215 1.00 92.38 83 VAL A CA 1
ATOM 683 C C . VAL A 1 83 ? 0.050 4.484 2.854 1.00 92.38 83 VAL A C 1
ATOM 685 O O . VAL A 1 83 ? -0.396 5.276 2.033 1.00 92.38 83 VAL A O 1
ATOM 688 N N . SER A 1 84 ? 1.230 4.665 3.440 1.00 87.62 84 SER A N 1
ATOM 689 C CA . SER A 1 84 ? 2.075 5.841 3.235 1.00 87.62 84 SER A CA 1
ATOM 690 C C . SER A 1 84 ? 3.161 5.646 2.179 1.00 87.62 84 SER A C 1
ATOM 692 O O . SER A 1 84 ? 3.926 6.576 1.925 1.00 87.62 84 SER A O 1
ATOM 694 N N . VAL A 1 85 ? 3.316 4.434 1.639 1.00 84.12 85 VAL A N 1
ATOM 695 C CA . VAL A 1 85 ? 4.299 4.166 0.589 1.00 84.12 85 VAL A CA 1
ATOM 696 C C . VAL A 1 85 ? 3.745 4.714 -0.715 1.00 84.12 85 VAL A C 1
ATOM 698 O O . VAL A 1 85 ? 2.704 4.268 -1.193 1.00 84.12 85 VAL A O 1
ATOM 701 N N . THR A 1 86 ? 4.459 5.674 -1.294 1.00 73.50 86 THR A N 1
ATOM 702 C CA . THR A 1 86 ? 4.212 6.103 -2.666 1.00 73.50 86 THR A CA 1
ATOM 703 C C . THR A 1 86 ? 4.624 4.961 -3.595 1.00 73.50 86 THR A C 1
ATOM 705 O O . THR A 1 86 ? 5.797 4.576 -3.565 1.00 73.50 86 THR A O 1
ATOM 708 N N . PRO A 1 87 ? 3.702 4.397 -4.395 1.00 72.31 87 PRO A N 1
ATOM 709 C CA . PRO A 1 87 ? 4.071 3.459 -5.445 1.00 72.31 87 PRO A CA 1
ATOM 710 C C . PRO A 1 87 ? 5.075 4.123 -6.388 1.00 72.31 87 PRO A C 1
ATOM 712 O O . PRO A 1 87 ? 4.965 5.313 -6.689 1.00 72.31 87 PRO A O 1
ATOM 715 N N . GLY A 1 88 ? 6.078 3.376 -6.829 1.00 78.31 88 GLY A N 1
ATOM 716 C CA . GLY A 1 88 ? 7.097 3.920 -7.707 1.00 78.31 88 GLY A CA 1
ATOM 717 C C . GLY A 1 88 ? 8.007 2.843 -8.262 1.00 78.31 88 GLY A C 1
ATOM 718 O O . GLY A 1 88 ? 8.287 1.839 -7.611 1.00 78.31 88 GLY A O 1
ATOM 719 N N . ILE A 1 89 ? 8.469 3.083 -9.483 1.00 88.44 89 ILE A N 1
ATOM 720 C CA . ILE A 1 89 ? 9.496 2.277 -10.132 1.00 88.44 89 ILE A CA 1
ATOM 721 C C . ILE A 1 89 ? 10.837 2.642 -9.497 1.00 88.44 89 ILE A C 1
ATOM 723 O O . ILE A 1 89 ? 11.166 3.829 -9.413 1.00 88.44 89 ILE A O 1
ATOM 727 N N . SER A 1 90 ? 11.585 1.637 -9.034 1.00 89.88 90 SER A N 1
ATOM 728 C CA . SER A 1 90 ? 12.911 1.859 -8.454 1.00 89.88 90 SER A CA 1
ATOM 72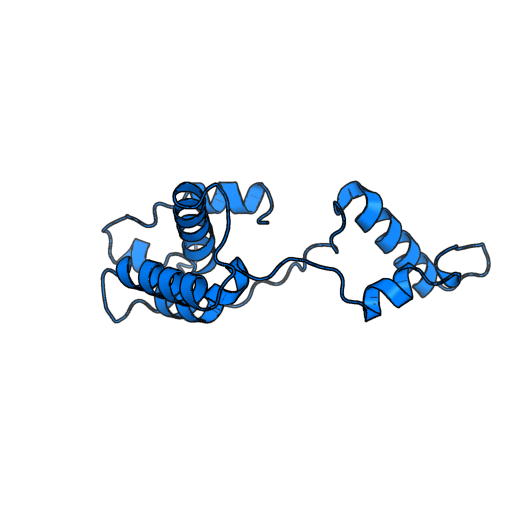9 C C . SER A 1 90 ? 13.871 2.431 -9.499 1.00 89.88 90 SER A C 1
ATOM 731 O O . SER A 1 90 ? 13.698 2.220 -10.703 1.00 89.88 90 SER A O 1
ATOM 733 N N . ASP A 1 91 ? 14.895 3.153 -9.051 1.00 91.19 91 ASP A N 1
ATOM 734 C CA . ASP A 1 91 ? 15.840 3.792 -9.968 1.00 91.19 91 ASP A CA 1
ATOM 735 C C . ASP A 1 91 ? 16.631 2.760 -10.785 1.00 91.19 91 ASP A C 1
ATOM 737 O O . ASP A 1 91 ? 16.952 3.011 -11.944 1.00 91.19 91 ASP A O 1
ATOM 741 N N . GLU A 1 92 ? 16.877 1.568 -10.236 1.00 93.56 92 GLU A N 1
ATOM 742 C CA . GLU A 1 92 ? 17.516 0.458 -10.950 1.00 93.56 92 GLU A CA 1
ATOM 743 C C . GLU A 1 92 ? 16.644 -0.043 -12.105 1.00 93.56 92 GLU A C 1
ATOM 745 O O . GLU A 1 92 ? 17.140 -0.275 -13.206 1.00 93.56 92 GLU A O 1
ATOM 750 N N . ILE A 1 93 ? 15.335 -0.184 -11.877 1.00 92.31 93 ILE A N 1
ATOM 751 C CA . ILE A 1 93 ? 14.403 -0.615 -12.922 1.00 92.31 93 ILE A CA 1
ATOM 752 C C . ILE A 1 93 ? 14.259 0.484 -13.980 1.00 92.31 93 ILE A C 1
ATOM 754 O O . ILE A 1 93 ? 14.265 0.178 -15.171 1.00 92.31 93 ILE A O 1
ATOM 758 N N . ARG A 1 94 ? 14.202 1.760 -13.574 1.00 93.12 94 ARG A N 1
ATOM 759 C CA . ARG A 1 94 ? 14.194 2.889 -14.518 1.00 93.12 94 ARG A CA 1
ATOM 760 C C . ARG A 1 94 ? 15.425 2.896 -15.414 1.00 93.12 94 ARG A C 1
ATOM 762 O O . ARG A 1 94 ? 15.277 3.029 -16.618 1.00 93.12 94 ARG A O 1
ATOM 769 N N . GLN A 1 95 ? 16.617 2.679 -14.856 1.00 95.31 95 GLN A N 1
ATOM 770 C CA . GLN A 1 95 ? 17.852 2.605 -15.646 1.00 95.31 95 GLN A CA 1
ATOM 771 C C . GLN A 1 95 ? 17.788 1.527 -16.732 1.00 95.31 95 GLN A C 1
ATOM 773 O O . GLN A 1 95 ? 18.278 1.751 -17.832 1.00 95.31 95 GLN A O 1
ATOM 778 N N . ILE A 1 96 ? 17.172 0.378 -16.442 1.00 96.12 96 ILE A N 1
ATOM 779 C CA . ILE A 1 96 ? 17.004 -0.704 -17.421 1.00 96.12 96 ILE A CA 1
ATOM 780 C C . ILE A 1 96 ? 15.967 -0.318 -18.483 1.00 96.12 96 ILE A C 1
ATOM 782 O O . ILE A 1 96 ? 16.197 -0.528 -19.669 1.00 96.12 96 ILE A O 1
ATOM 786 N N . ILE A 1 97 ? 14.832 0.246 -18.070 1.00 94.38 97 ILE A N 1
ATOM 787 C CA . ILE A 1 97 ? 13.740 0.638 -18.974 1.00 94.38 97 ILE A CA 1
ATOM 788 C C . ILE A 1 97 ? 14.166 1.764 -19.923 1.00 94.38 97 ILE A C 1
ATOM 790 O O . ILE A 1 97 ? 13.799 1.750 -21.097 1.00 94.38 97 ILE A O 1
ATOM 794 N N . ASP A 1 98 ? 14.945 2.719 -19.424 1.00 93.75 98 ASP A N 1
ATOM 795 C CA . ASP A 1 98 ? 15.399 3.887 -20.179 1.00 93.75 98 ASP A CA 1
ATOM 796 C C . ASP A 1 98 ? 16.706 3.627 -20.952 1.00 93.75 98 ASP A C 1
ATOM 798 O O . ASP A 1 98 ? 17.197 4.515 -21.654 1.00 93.75 98 ASP A O 1
ATOM 802 N N . ASP A 1 99 ? 17.280 2.420 -20.863 1.00 96.00 99 ASP A N 1
ATOM 803 C CA . ASP A 1 99 ? 18.465 2.048 -21.636 1.00 96.00 99 ASP A CA 1
ATOM 804 C C . ASP A 1 99 ? 18.149 2.056 -23.138 1.00 96.00 99 ASP A C 1
ATOM 806 O O . ASP A 1 99 ? 17.093 1.597 -23.579 1.00 96.00 99 ASP A O 1
ATOM 810 N N . SER A 1 100 ? 19.101 2.513 -23.953 1.00 93.56 100 SER A N 1
ATOM 811 C CA . SER A 1 100 ? 18.997 2.488 -25.419 1.00 93.56 100 SER A CA 1
ATOM 812 C C . SER A 1 100 ? 18.699 1.101 -26.003 1.00 93.56 100 SER A C 1
ATOM 814 O O . SER A 1 100 ? 18.117 0.995 -27.077 1.00 93.56 100 SER A O 1
ATOM 816 N N . SER A 1 101 ? 19.064 0.035 -25.292 1.00 93.44 101 SER A N 1
ATOM 817 C CA . SER A 1 101 ? 18.819 -1.354 -25.675 1.00 93.44 101 SER A CA 1
ATOM 818 C C . SER A 1 101 ? 17.338 -1.745 -25.583 1.00 93.44 101 SER A C 1
ATOM 820 O O . SER A 1 101 ? 16.948 -2.756 -26.168 1.00 93.44 101 SER A O 1
ATOM 822 N N . SER A 1 102 ? 16.510 -0.946 -24.894 1.00 90.62 102 SER A N 1
ATOM 823 C CA . SER A 1 102 ? 15.044 -1.070 -24.903 1.00 90.62 102 SER A CA 1
ATOM 824 C C . SER A 1 102 ? 14.418 -0.669 -26.247 1.00 90.62 102 SER A C 1
ATOM 826 O O . SER A 1 102 ? 13.287 -1.054 -26.531 1.00 90.62 102 SER A O 1
ATOM 828 N N . GLU A 1 103 ? 15.157 0.036 -27.112 1.00 93.56 103 GLU A N 1
ATOM 829 C CA . GLU A 1 103 ? 14.751 0.329 -28.488 1.00 93.56 103 GLU A CA 1
ATOM 830 C C . GLU A 1 103 ? 15.070 -0.879 -29.382 1.00 93.56 103 GLU A C 1
ATOM 832 O O . GLU A 1 103 ? 16.134 -1.000 -30.003 1.00 93.56 103 GLU A O 1
ATOM 837 N N . VAL A 1 104 ? 14.148 -1.840 -29.379 1.00 95.00 104 VAL A N 1
ATOM 838 C CA . VAL A 1 104 ? 14.376 -3.171 -29.944 1.00 95.00 104 VAL A CA 1
ATOM 839 C C . VAL A 1 104 ? 14.384 -3.207 -31.470 1.00 95.00 104 VAL A C 1
ATOM 841 O O . VAL A 1 104 ? 13.681 -2.472 -32.161 1.00 95.00 104 VAL A O 1
ATOM 844 N N . ASN A 1 105 ? 15.175 -4.129 -32.011 1.00 93.88 105 ASN A N 1
ATOM 845 C CA . ASN A 1 105 ? 15.253 -4.431 -33.435 1.00 93.88 105 ASN A CA 1
ATOM 846 C C . ASN A 1 105 ? 15.418 -5.947 -33.656 1.00 93.88 105 ASN A C 1
ATOM 848 O O . ASN A 1 105 ? 15.451 -6.727 -32.708 1.00 93.88 105 ASN A O 1
ATOM 852 N N . PHE A 1 106 ? 15.556 -6.380 -34.912 1.00 93.75 106 PHE A N 1
ATOM 853 C CA . PHE A 1 106 ? 15.653 -7.804 -35.273 1.00 93.75 106 PHE A CA 1
ATOM 854 C C . PHE A 1 106 ? 16.844 -8.566 -34.657 1.00 93.75 106 PHE A C 1
ATOM 856 O O . PHE A 1 106 ? 16.862 -9.791 -34.717 1.00 93.75 106 PHE A O 1
ATOM 863 N N . SER A 1 107 ? 17.843 -7.870 -34.106 1.00 95.06 107 SER A N 1
ATOM 864 C CA . SER A 1 107 ? 19.010 -8.465 -33.436 1.00 95.06 107 SER A CA 1
ATOM 865 C C . SER A 1 107 ? 18.952 -8.406 -31.905 1.00 95.06 107 SER A C 1
ATOM 867 O O . SER A 1 107 ? 19.862 -8.907 -31.243 1.00 95.06 107 SER A O 1
ATOM 869 N N . SER A 1 108 ? 17.908 -7.796 -31.336 1.00 95.88 108 SER A N 1
ATOM 870 C CA . SER A 1 108 ? 17.733 -7.696 -29.887 1.00 95.88 108 SER A CA 1
ATOM 871 C C . SER A 1 108 ? 17.533 -9.074 -29.257 1.00 95.88 108 SER A C 1
ATOM 873 O O . SER A 1 108 ? 16.916 -9.960 -29.843 1.00 95.88 108 SER A O 1
ATOM 875 N N . SER A 1 109 ? 18.046 -9.252 -28.039 1.00 97.06 109 SER A N 1
ATOM 876 C CA . SER A 1 109 ? 17.794 -10.463 -27.260 1.00 97.06 109 SER A CA 1
ATOM 877 C C . SER A 1 109 ? 16.377 -10.468 -26.683 1.00 97.06 109 SER A C 1
ATOM 879 O O . SER A 1 109 ? 15.796 -9.409 -26.441 1.00 97.06 109 SER A O 1
ATOM 881 N N . ASP A 1 110 ? 15.862 -11.660 -26.375 1.00 97.62 110 ASP A N 1
ATOM 882 C CA . ASP A 1 110 ? 14.538 -11.845 -25.762 1.00 97.62 110 ASP A CA 1
ATOM 883 C C . ASP A 1 110 ? 14.346 -10.990 -24.501 1.00 97.62 110 ASP A C 1
ATOM 885 O O . ASP A 1 110 ? 13.276 -10.428 -24.278 1.00 97.62 110 ASP A O 1
ATOM 889 N N . PHE A 1 111 ? 15.402 -10.830 -23.698 1.00 97.38 111 PHE A N 1
ATOM 890 C CA . PHE A 1 111 ? 15.385 -9.968 -22.517 1.00 97.38 111 PHE A CA 1
ATOM 891 C C . PHE A 1 111 ? 14.990 -8.525 -22.859 1.00 97.38 111 PHE A C 1
ATOM 893 O O . PHE A 1 111 ? 14.092 -7.971 -22.232 1.00 97.38 111 PHE A O 1
ATOM 900 N N . TRP A 1 112 ? 15.614 -7.923 -23.873 1.00 97.31 112 TRP A N 1
ATOM 901 C CA . TRP A 1 112 ? 15.327 -6.539 -24.256 1.00 97.31 112 TRP A CA 1
ATOM 902 C C . TRP A 1 112 ? 13.951 -6.381 -24.904 1.00 97.31 112 TRP A C 1
ATOM 904 O O . TRP A 1 112 ? 13.314 -5.347 -24.723 1.00 97.31 112 TRP A O 1
ATOM 914 N N . VAL A 1 113 ? 13.439 -7.423 -25.567 1.00 96.88 113 VAL A N 1
ATOM 915 C CA . VAL A 1 113 ? 12.045 -7.466 -26.045 1.00 96.88 113 VAL A CA 1
ATOM 916 C C . VAL A 1 113 ? 11.056 -7.443 -24.875 1.00 96.88 113 VAL A C 1
ATOM 918 O O . VAL A 1 113 ? 10.062 -6.714 -24.923 1.00 96.88 113 VAL A O 1
ATOM 921 N N . LEU A 1 114 ? 11.340 -8.176 -23.794 1.00 97.19 114 LEU A N 1
ATOM 922 C CA . LEU A 1 114 ? 10.528 -8.133 -22.574 1.00 97.19 114 LEU A CA 1
ATOM 923 C C . LEU A 1 114 ? 10.607 -6.766 -21.883 1.00 97.19 114 LEU A C 1
ATOM 925 O O . LEU A 1 114 ? 9.574 -6.246 -21.468 1.00 97.19 114 LEU A O 1
ATOM 929 N N . VAL A 1 115 ? 11.796 -6.160 -21.800 1.00 96.94 115 VAL A N 1
ATOM 930 C CA . VAL A 1 115 ? 11.968 -4.805 -21.242 1.00 96.94 115 VAL A CA 1
ATOM 931 C C . VAL A 1 115 ? 11.190 -3.770 -22.058 1.00 96.94 115 VAL A C 1
ATOM 933 O O . VAL A 1 115 ? 10.489 -2.951 -21.473 1.00 96.94 115 VAL A O 1
ATOM 936 N N . ALA A 1 116 ? 11.247 -3.832 -23.391 1.00 96.31 116 ALA A N 1
ATOM 937 C CA . ALA A 1 116 ? 10.474 -2.947 -24.264 1.00 96.31 116 ALA A CA 1
ATOM 938 C C . ALA A 1 116 ? 8.960 -3.122 -24.062 1.00 96.31 116 ALA A C 1
ATOM 940 O O . ALA A 1 116 ? 8.224 -2.146 -23.955 1.00 96.31 116 ALA A O 1
ATOM 941 N N . SER A 1 117 ? 8.497 -4.368 -23.925 1.00 95.81 117 SER A N 1
ATOM 942 C CA . SER A 1 117 ? 7.086 -4.665 -23.640 1.00 95.81 117 SER A CA 1
ATOM 943 C C . SER A 1 117 ? 6.654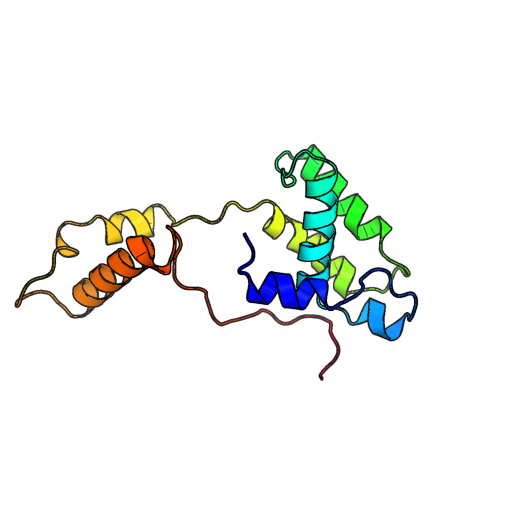 -4.123 -22.273 1.00 95.81 117 SER A C 1
ATOM 945 O O . SER A 1 117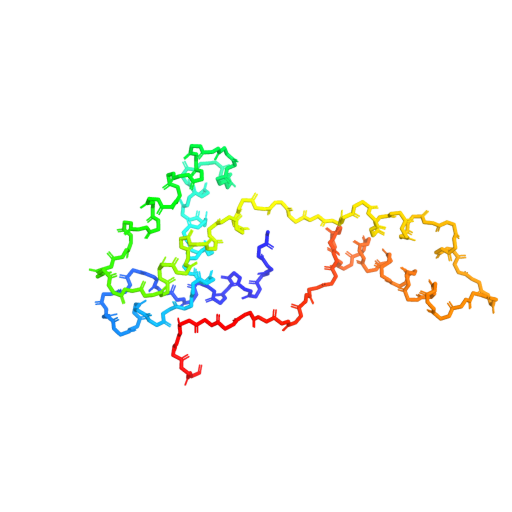 ? 5.561 -3.582 -22.128 1.00 95.81 117 SER A O 1
ATOM 947 N N . LEU A 1 118 ? 7.525 -4.234 -21.266 1.00 95.38 118 LEU A N 1
ATOM 948 C CA . LEU A 1 118 ? 7.296 -3.673 -19.937 1.00 95.38 118 LEU A CA 1
ATOM 949 C C . LEU A 1 118 ? 7.241 -2.137 -19.975 1.00 95.38 118 LEU A C 1
ATOM 951 O O . LEU A 1 118 ? 6.364 -1.551 -19.347 1.00 95.38 118 LEU A O 1
ATOM 955 N N . LYS A 1 119 ? 8.139 -1.494 -20.733 1.00 95.31 119 LYS A N 1
ATOM 956 C CA . LYS A 1 119 ? 8.157 -0.040 -20.965 1.00 95.31 119 LYS A CA 1
ATOM 957 C C . LYS A 1 119 ? 6.838 0.447 -21.568 1.00 95.31 119 LYS A C 1
ATOM 959 O O . LYS A 1 119 ? 6.260 1.404 -21.059 1.00 95.31 119 LYS A O 1
ATOM 964 N N . GLU A 1 120 ? 6.344 -0.243 -22.596 1.00 95.69 120 GLU A N 1
ATOM 965 C CA . GLU A 1 120 ? 5.047 0.048 -23.222 1.00 95.69 120 GLU A CA 1
ATOM 966 C C . GLU A 1 120 ? 3.883 -0.123 -22.241 1.00 95.69 120 GLU A C 1
ATOM 968 O O . GLU A 1 120 ? 3.041 0.767 -22.137 1.00 95.69 120 GLU A O 1
ATOM 973 N N . PHE A 1 121 ? 3.857 -1.211 -21.464 1.00 95.25 121 PHE A N 1
ATOM 974 C CA . PHE A 1 121 ? 2.829 -1.406 -20.439 1.00 95.25 121 PHE A CA 1
ATOM 975 C C . PHE A 1 121 ? 2.811 -0.243 -19.441 1.00 95.25 121 PHE A C 1
ATOM 977 O O . PHE A 1 121 ? 1.761 0.332 -19.181 1.00 95.25 121 PHE A O 1
ATOM 984 N N . ILE A 1 122 ? 3.972 0.143 -18.905 1.00 93.31 122 ILE A N 1
ATOM 985 C CA . ILE A 1 122 ? 4.083 1.235 -17.926 1.00 93.31 122 ILE A CA 1
ATOM 986 C C . ILE A 1 122 ? 3.552 2.551 -18.506 1.00 93.31 122 ILE A C 1
ATOM 988 O O . ILE A 1 122 ? 2.854 3.286 -17.808 1.00 93.31 122 ILE A O 1
ATOM 992 N N . ALA A 1 123 ? 3.878 2.857 -19.765 1.00 93.06 123 ALA A N 1
ATOM 993 C CA . ALA A 1 123 ? 3.456 4.089 -20.429 1.00 93.06 123 ALA A CA 1
ATOM 994 C C . ALA A 1 123 ? 1.947 4.130 -20.725 1.00 93.06 123 ALA A C 1
ATOM 996 O O . ALA A 1 123 ? 1.365 5.216 -20.761 1.00 93.06 123 ALA A O 1
ATOM 997 N N . ASN A 1 124 ? 1.326 2.964 -20.917 1.00 94.12 124 ASN A N 1
ATOM 998 C CA . ASN A 1 124 ? -0.064 2.829 -21.328 1.00 94.12 124 ASN A CA 1
ATOM 999 C C . ASN A 1 124 ? -0.929 2.255 -20.186 1.00 94.12 124 ASN A C 1
ATOM 1001 O O . ASN A 1 124 ? -1.414 3.006 -19.337 1.00 94.12 124 ASN A O 1
ATOM 1005 N N . GLU A 1 125 ? -1.143 0.937 -20.140 1.00 91.69 125 GLU A N 1
ATOM 1006 C CA . GLU A 1 125 ? -2.084 0.281 -19.220 1.00 91.69 125 GLU A CA 1
ATOM 1007 C C . GLU A 1 125 ? -1.682 0.382 -17.741 1.00 91.69 125 GLU A C 1
ATOM 1009 O O . GLU A 1 125 ? -2.543 0.404 -16.860 1.00 91.69 125 GLU A O 1
ATOM 1014 N N . GLY A 1 126 ? -0.382 0.451 -17.466 1.00 87.56 126 GLY A N 1
ATOM 1015 C CA . GLY A 1 126 ? 0.203 0.511 -16.131 1.00 87.56 126 GLY A CA 1
ATOM 1016 C C . GLY A 1 126 ? 0.111 1.882 -15.467 1.00 87.56 126 GLY A C 1
ATOM 1017 O O . GLY A 1 126 ? 0.376 1.985 -14.272 1.00 87.56 126 GLY A O 1
ATOM 1018 N N . ASN A 1 127 ? -0.268 2.938 -16.200 1.00 87.06 127 ASN A N 1
ATOM 1019 C CA . ASN A 1 127 ? -0.401 4.303 -15.672 1.00 87.06 127 ASN A CA 1
ATOM 1020 C C . ASN A 1 127 ? 0.840 4.774 -14.875 1.00 87.06 127 ASN A C 1
ATOM 1022 O O . ASN A 1 127 ? 0.733 5.366 -13.799 1.00 87.06 127 ASN A O 1
ATOM 1026 N N . GLY A 1 128 ? 2.034 4.480 -15.393 1.00 88.88 128 GLY A N 1
ATOM 1027 C CA . GLY A 1 128 ? 3.313 4.811 -14.763 1.00 88.88 128 GLY A CA 1
ATOM 1028 C C . GLY A 1 128 ? 3.788 3.827 -13.685 1.00 88.88 128 GLY A C 1
ATOM 1029 O O . GLY A 1 128 ? 4.821 4.079 -13.063 1.00 88.88 128 GLY A O 1
ATOM 1030 N N . GLU A 1 129 ? 3.079 2.718 -13.464 1.00 89.31 129 GLU A N 1
ATOM 1031 C CA . GLU A 1 129 ? 3.431 1.672 -12.499 1.00 89.31 129 GLU A CA 1
ATOM 1032 C C . GLU A 1 129 ? 3.771 0.334 -13.184 1.00 89.31 129 GLU A C 1
ATOM 1034 O O . GLU A 1 129 ? 3.416 0.075 -14.336 1.00 89.31 129 GLU A O 1
ATOM 1039 N N . LEU A 1 130 ? 4.495 -0.525 -12.458 1.00 91.12 130 LEU A N 1
ATOM 1040 C CA . LEU A 1 130 ? 4.803 -1.890 -12.891 1.00 91.12 130 LEU A CA 1
ATOM 1041 C C . LEU A 1 130 ? 3.546 -2.778 -12.850 1.00 91.12 130 LEU A C 1
ATOM 1043 O O . LEU A 1 130 ? 2.624 -2.492 -12.082 1.00 91.12 130 LEU A O 1
ATOM 1047 N N . PRO A 1 131 ? 3.512 -3.885 -13.618 1.00 90.25 131 PRO A N 1
ATOM 1048 C CA . PRO A 1 131 ? 2.462 -4.888 -13.494 1.00 90.25 131 PRO A CA 1
ATOM 1049 C C . PRO A 1 131 ? 2.303 -5.361 -12.046 1.00 90.25 131 PRO A C 1
ATOM 1051 O O . PRO A 1 131 ? 3.292 -5.561 -11.337 1.00 90.25 131 PRO A O 1
ATOM 1054 N N . LEU A 1 132 ? 1.055 -5.561 -11.619 1.00 85.25 132 LEU A N 1
ATOM 1055 C CA . LEU A 1 132 ? 0.753 -6.017 -10.265 1.00 85.25 132 LEU A CA 1
ATOM 1056 C C . LEU A 1 132 ? 1.335 -7.411 -10.018 1.00 85.25 132 LEU A C 1
ATOM 1058 O O . LEU A 1 132 ? 1.125 -8.342 -10.798 1.00 85.25 132 LEU A O 1
ATOM 1062 N N . GLU A 1 133 ? 2.022 -7.561 -8.890 1.00 81.19 133 GLU A N 1
ATOM 1063 C CA . GLU A 1 133 ? 2.478 -8.862 -8.422 1.00 81.19 133 GLU A CA 1
ATOM 1064 C C . GLU A 1 133 ? 1.267 -9.683 -7.953 1.00 81.19 133 GLU A C 1
ATOM 1066 O O . GLU A 1 133 ? 0.468 -9.232 -7.132 1.00 81.19 133 GLU A O 1
ATOM 1071 N N . GLY A 1 134 ? 1.104 -10.891 -8.497 1.00 78.06 134 GLY A N 1
ATOM 1072 C CA . GLY A 1 134 ? -0.055 -11.744 -8.208 1.00 78.06 134 GLY A CA 1
ATOM 1073 C C . GLY A 1 134 ? -0.016 -12.431 -6.840 1.00 78.06 134 GLY A C 1
ATOM 1074 O O . GLY A 1 134 ? -0.962 -13.129 -6.479 1.00 78.06 134 GLY A O 1
ATOM 1075 N N . THR A 1 135 ? 1.072 -12.285 -6.083 1.00 80.75 135 THR A N 1
ATOM 1076 C CA . THR A 1 135 ? 1.236 -12.925 -4.776 1.00 80.75 135 THR A CA 1
ATOM 1077 C C . THR A 1 135 ? 0.726 -12.029 -3.657 1.00 80.75 135 THR A C 1
ATOM 1079 O O . THR A 1 135 ? 1.141 -10.880 -3.524 1.00 80.75 135 THR A O 1
ATOM 1082 N N . ILE A 1 136 ? -0.124 -12.586 -2.799 1.00 81.25 136 ILE A N 1
ATOM 1083 C CA . ILE A 1 136 ? -0.627 -11.925 -1.593 1.00 81.25 136 ILE A CA 1
ATOM 1084 C C . ILE A 1 136 ? -0.036 -12.672 -0.387 1.00 81.25 136 ILE A C 1
ATOM 1086 O O . ILE A 1 136 ? -0.031 -13.905 -0.402 1.00 81.25 136 ILE A O 1
ATOM 1090 N N . PRO A 1 137 ? 0.510 -11.973 0.628 1.00 79.44 137 PRO A N 1
ATOM 1091 C CA . PRO A 1 137 ? 1.007 -12.630 1.835 1.00 79.44 137 PRO A CA 1
ATOM 1092 C C . PRO A 1 137 ? -0.135 -13.315 2.596 1.00 79.44 137 PRO A C 1
ATOM 1094 O O . PRO A 1 137 ? -1.294 -12.930 2.448 1.00 79.44 137 PRO A O 1
ATOM 1097 N N . ASP A 1 138 ? 0.205 -14.292 3.436 1.00 85.38 138 ASP A N 1
ATOM 1098 C CA . ASP A 1 138 ? -0.757 -14.918 4.349 1.00 85.38 138 ASP A CA 1
ATOM 1099 C C . ASP A 1 138 ? -1.390 -13.873 5.287 1.00 85.38 138 ASP A C 1
ATOM 1101 O O . ASP A 1 138 ? -0.747 -12.880 5.648 1.00 85.38 138 ASP A O 1
ATOM 1105 N N . MET A 1 139 ? -2.665 -14.066 5.627 1.00 89.50 139 MET A N 1
ATOM 1106 C CA . MET A 1 139 ? -3.461 -13.116 6.411 1.00 89.50 139 MET A CA 1
ATOM 1107 C C . MET A 1 139 ? -4.408 -13.848 7.349 1.00 89.50 139 MET A C 1
ATOM 1109 O O . MET A 1 139 ? -5.063 -14.810 6.945 1.00 89.50 139 MET A O 1
ATOM 1113 N N . THR A 1 140 ? -4.576 -13.324 8.564 1.00 86.25 140 THR A N 1
ATOM 1114 C CA . THR A 1 140 ? -5.617 -13.813 9.473 1.00 86.25 140 THR A CA 1
ATOM 1115 C C . THR A 1 140 ? -7.001 -13.487 8.900 1.00 86.25 140 THR A C 1
ATOM 1117 O O . THR A 1 140 ? -7.450 -12.340 8.934 1.00 86.25 140 THR A O 1
ATOM 1120 N N . SER A 1 141 ? -7.685 -14.496 8.351 1.00 84.38 141 SER A N 1
ATOM 1121 C CA . SER A 1 141 ? -9.030 -14.353 7.784 1.00 84.38 141 SER A CA 1
ATOM 1122 C C . SER A 1 141 ? -9.835 -15.661 7.793 1.00 84.38 141 SER A C 1
ATOM 1124 O O . SER A 1 141 ? -9.313 -16.711 8.172 1.00 84.38 141 SER A O 1
ATOM 1126 N N . LEU A 1 142 ? -11.122 -15.595 7.432 1.00 80.38 142 LEU A N 1
ATOM 1127 C CA . LEU A 1 142 ? -11.940 -16.778 7.161 1.00 80.38 142 LEU A CA 1
ATOM 1128 C C . LEU A 1 142 ? -11.502 -17.405 5.833 1.00 80.38 142 LEU A C 1
ATOM 1130 O O . LEU A 1 142 ? -11.003 -16.733 4.935 1.00 80.38 142 LEU A O 1
ATOM 1134 N N . THR A 1 143 ? -11.705 -18.713 5.726 1.00 64.19 143 THR A N 1
ATOM 1135 C CA . THR A 1 143 ? -11.491 -19.487 4.500 1.00 64.19 143 THR A CA 1
ATOM 1136 C C . THR A 1 143 ? -12.838 -19.715 3.826 1.00 64.19 143 THR A C 1
ATOM 1138 O O . THR A 1 143 ? -13.412 -20.790 3.956 1.00 64.19 143 THR A O 1
ATOM 1141 N N . GLU A 1 144 ? -13.368 -18.702 3.143 1.00 50.59 144 GLU A N 1
ATOM 1142 C CA . GLU A 1 144 ? -14.524 -18.853 2.244 1.00 50.59 144 GLU A CA 1
ATOM 1143 C C . GLU A 1 144 ? -14.304 -18.101 0.930 1.00 50.59 144 GLU A C 1
ATOM 1145 O O . GLU A 1 144 ? -13.841 -16.938 0.980 1.00 50.59 144 GLU A O 1
#

Secondary structure (DSSP, 8-state):
---HHHHHHHHTS-TT---HHHHHTS-HHHHHHHHHHHHHHHTTTPPP-SHHHHHHHHHHHHHT-SSTT-HHHHHHHHHTHHHHPPP---HHHHHHHTSGGGS--TT--HHHHHHHHHHHHHHTTTTTSPPPP------S----

Sequence (144 aa):
NPWPELKQFAKSIDICDKDPVVHKHTPYIVILVRLAEKWADAHDGQLPSTRQEKREFKDLIRAHMLNVDEDNYKEAVESSYKVSVTPGISDEIRQIIDDSSSEVNFSSSDFWVLVASLKEFIANEGNGELPLEGTIPDMTSLTE

Foldseek 3Di:
DDDPVLLVVLVVQDCLDPPPQSNLFDALSSLLSVLQVVLCVVVVNDGQADPVSLVVSLVSLVVSDPDPPRVNSVVNSVCNVVRNDDAADDPVLVCLLPDPLLVDDPPRDPVSVVSVVQNVCCVPVVVVHGPDDPDDDDTRHDDD

Radius of gyration: 19.4 Å; chains: 1; bounding box: 39×36×58 Å

InterPro domains:
  IPR035985 Ubiquitin-activating enzyme-like [SSF69572] (1-143)